Protein AF-A0A662PBU7-F1 (afdb_monomer_lite)

Secondary structure (DSSP, 8-state):
-GGGSTTEEEEEE-SSS-SEEEEE--SSHHHHHHIIIIIITTSTT---------S--S---S----

Structure (mmCIF, N/CA/C/O backbone):
data_AF-A0A662PBU7-F1
#
_entry.id   AF-A0A662PBU7-F1
#
loop_
_atom_site.group_PDB
_atom_site.id
_atom_site.type_symbol
_atom_site.label_atom_id
_atom_site.label_alt_id
_atom_site.label_comp_id
_atom_site.label_asym_id
_atom_site.label_entity_id
_atom_site.label_seq_id
_atom_site.pdbx_PDB_ins_code
_atom_site.Cartn_x
_atom_site.Cartn_y
_atom_site.Cartn_z
_atom_site.occupancy
_atom_site.B_iso_or_equiv
_atom_site.auth_seq_id
_atom_site.auth_comp_id
_atom_site.auth_asym_id
_atom_site.auth_atom_id
_atom_site.pdbx_PDB_model_num
ATOM 1 N N . GLU A 1 1 ? -11.831 4.871 1.458 1.00 78.69 1 GLU A N 1
ATOM 2 C CA . GLU A 1 1 ? -10.803 5.838 1.918 1.00 78.69 1 GLU A CA 1
ATOM 3 C C . GLU A 1 1 ? -9.384 5.517 1.441 1.00 78.69 1 GLU A C 1
ATOM 5 O O . GLU A 1 1 ? -8.752 6.409 0.891 1.00 78.69 1 GLU A O 1
ATOM 10 N N . ILE A 1 2 ? -8.897 4.274 1.552 1.00 86.88 2 ILE A N 1
ATOM 11 C CA . ILE A 1 2 ? -7.515 3.897 1.175 1.00 86.88 2 ILE A CA 1
ATOM 12 C C . ILE A 1 2 ? -7.143 4.290 -0.267 1.00 86.88 2 ILE A C 1
ATOM 14 O O . ILE A 1 2 ? -6.077 4.862 -0.484 1.00 86.88 2 ILE A O 1
ATOM 18 N N . CYS A 1 3 ? -8.039 4.085 -1.239 1.00 87.19 3 CYS A N 1
ATOM 19 C CA . CYS A 1 3 ? -7.784 4.405 -2.652 1.00 87.19 3 CYS A CA 1
ATOM 20 C C . CYS A 1 3 ? -7.541 5.902 -2.932 1.00 87.19 3 CYS A C 1
ATOM 22 O O . CYS A 1 3 ? -7.086 6.254 -4.014 1.00 87.19 3 CYS A O 1
ATOM 24 N N . LYS A 1 4 ? -7.854 6.799 -1.985 1.00 89.12 4 LYS A N 1
ATOM 25 C CA . LYS A 1 4 ? -7.605 8.246 -2.118 1.00 89.12 4 LYS A CA 1
ATOM 26 C C . LYS A 1 4 ? -6.185 8.638 -1.692 1.00 89.12 4 LYS A C 1
ATOM 28 O O . LYS A 1 4 ? -5.772 9.781 -1.886 1.00 89.12 4 LYS A O 1
ATOM 33 N N . ILE A 1 5 ? -5.432 7.726 -1.076 1.00 92.25 5 ILE A N 1
ATOM 34 C CA . ILE A 1 5 ? -4.078 8.003 -0.604 1.00 92.25 5 ILE A CA 1
ATOM 35 C C . ILE A 1 5 ? -3.135 8.040 -1.809 1.00 92.25 5 ILE A C 1
ATOM 37 O O . ILE A 1 5 ? -2.891 7.026 -2.446 1.00 92.25 5 ILE A O 1
ATOM 41 N N . LYS A 1 6 ? -2.538 9.206 -2.079 1.00 90.31 6 LYS A N 1
ATOM 42 C CA . LYS A 1 6 ? -1.677 9.473 -3.251 1.00 90.31 6 LYS A CA 1
ATOM 43 C C . LYS A 1 6 ? -0.596 8.418 -3.542 1.00 90.31 6 LYS A C 1
ATOM 45 O O . LYS A 1 6 ? -0.228 8.223 -4.694 1.00 90.31 6 LYS A O 1
ATOM 50 N N . ASN A 1 7 ? -0.034 7.801 -2.507 1.00 91.38 7 ASN A N 1
A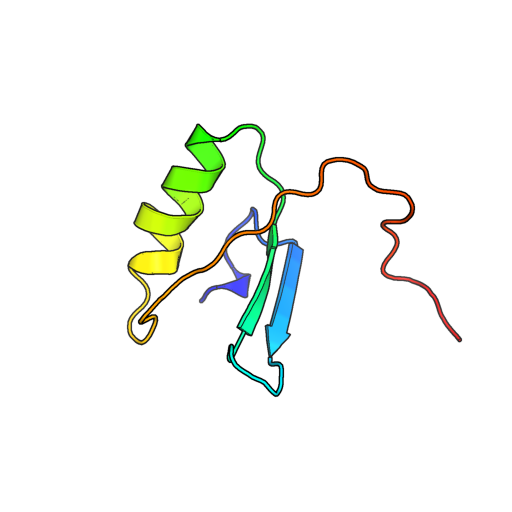TOM 51 C CA . ASN A 1 7 ? 1.061 6.836 -2.631 1.00 91.38 7 ASN A CA 1
ATOM 52 C C . ASN A 1 7 ? 0.585 5.404 -2.918 1.00 91.38 7 ASN A C 1
ATOM 54 O O . ASN A 1 7 ? 1.422 4.539 -3.166 1.00 91.38 7 ASN A O 1
ATOM 58 N N . VAL A 1 8 ? -0.725 5.160 -2.870 1.00 95.25 8 VAL A N 1
ATOM 59 C CA . VAL A 1 8 ? -1.353 3.878 -3.187 1.00 95.25 8 VAL A CA 1
ATOM 60 C C . VAL A 1 8 ? -1.636 3.848 -4.684 1.00 95.25 8 VAL A C 1
ATOM 62 O O . VAL A 1 8 ? -2.354 4.696 -5.206 1.00 95.25 8 VAL A O 1
ATOM 65 N N . LEU A 1 9 ? -1.026 2.890 -5.374 1.00 93.88 9 LEU A N 1
ATOM 66 C CA . LEU A 1 9 ? -1.175 2.699 -6.815 1.00 93.88 9 LEU A CA 1
ATOM 67 C C . LEU A 1 9 ? -2.289 1.713 -7.135 1.00 93.88 9 LEU A C 1
ATOM 69 O O . LEU A 1 9 ? -3.001 1.881 -8.119 1.00 93.88 9 LEU A O 1
ATOM 73 N N . GLU A 1 10 ? -2.409 0.677 -6.310 1.00 93.88 10 GLU A N 1
ATOM 74 C CA . GLU A 1 10 ? -3.376 -0.394 -6.494 1.00 93.88 10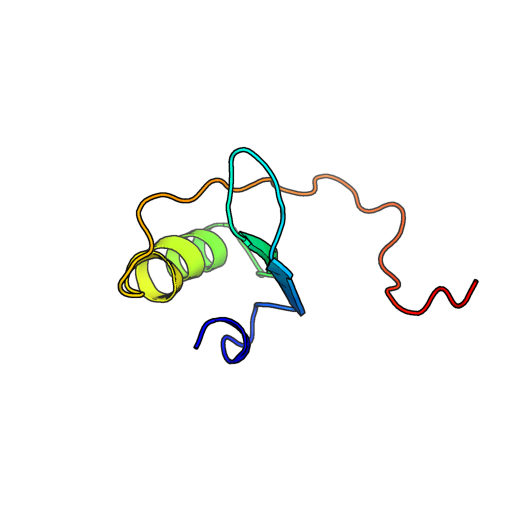 GLU A CA 1
ATOM 75 C C . GLU A 1 10 ? -3.900 -0.851 -5.132 1.00 93.88 10 GLU A C 1
ATOM 77 O O . GLU A 1 10 ? -3.161 -0.865 -4.140 1.00 93.88 10 GLU A O 1
ATOM 82 N N . VAL A 1 11 ? -5.177 -1.225 -5.112 1.00 95.00 11 VAL A N 1
ATOM 83 C CA . VAL A 1 11 ? -5.881 -1.777 -3.955 1.00 95.00 11 VAL A CA 1
ATOM 84 C C . VAL A 1 11 ? -6.642 -2.992 -4.438 1.00 95.00 11 VAL A C 1
ATOM 86 O O . VAL A 1 11 ? -7.448 -2.878 -5.359 1.00 95.00 11 VAL A O 1
ATOM 89 N N . HIS A 1 12 ? -6.386 -4.129 -3.807 1.00 94.00 12 HIS A N 1
ATOM 90 C CA . HIS A 1 12 ? -7.026 -5.391 -4.145 1.00 94.00 12 HIS A CA 1
ATOM 91 C C . HIS A 1 12 ? -7.577 -6.021 -2.877 1.00 94.00 12 HIS A C 1
ATOM 93 O O . HIS A 1 12 ? -6.858 -6.139 -1.886 1.00 94.00 12 HIS A O 1
ATOM 99 N N . GLU A 1 13 ? -8.834 -6.438 -2.914 1.00 94.75 13 GLU A N 1
ATOM 100 C CA . GLU A 1 13 ? -9.357 -7.390 -1.938 1.00 94.75 13 GLU A CA 1
ATOM 101 C C . GLU A 1 13 ? -8.877 -8.780 -2.344 1.00 94.75 13 GLU A C 1
ATOM 103 O O . GLU A 1 13 ? -8.909 -9.138 -3.525 1.00 94.75 13 GLU A O 1
ATOM 108 N N . ILE A 1 14 ? -8.385 -9.548 -1.381 1.00 95.75 14 ILE A N 1
ATOM 109 C CA . ILE A 1 14 ? -7.823 -10.870 -1.638 1.00 95.75 14 ILE A CA 1
ATOM 110 C C . ILE A 1 14 ? -8.444 -11.892 -0.692 1.00 95.75 14 ILE A C 1
ATOM 112 O O . ILE A 1 14 ? -8.846 -11.579 0.423 1.00 95.75 14 ILE A O 1
ATOM 116 N N . SER A 1 15 ? -8.522 -13.140 -1.143 1.00 94.25 15 SER A N 1
ATOM 117 C CA . SER A 1 15 ? -8.829 -14.270 -0.271 1.00 94.25 15 SER A CA 1
ATOM 118 C C . SER A 1 15 ? -7.532 -14.827 0.309 1.00 94.25 15 SER A C 1
ATOM 120 O O . SER A 1 15 ? -6.620 -15.148 -0.457 1.00 94.25 15 SER A O 1
ATOM 122 N N . GLY A 1 16 ? -7.451 -15.007 1.625 1.00 90.31 16 GLY A N 1
ATOM 123 C CA . GLY A 1 16 ? -6.280 -15.600 2.268 1.00 90.31 16 GLY A CA 1
ATOM 124 C C . GLY A 1 16 ? -6.146 -15.192 3.729 1.00 90.31 16 GLY A C 1
ATOM 125 O O . GLY A 1 16 ? -7.139 -14.941 4.400 1.00 90.31 16 GLY A O 1
ATOM 126 N N . GLU A 1 17 ? -4.905 -15.148 4.210 1.00 92.81 17 GLU A N 1
ATOM 127 C CA . GLU A 1 17 ? -4.564 -14.704 5.570 1.00 92.81 17 GLU A CA 1
ATOM 128 C C . GLU A 1 17 ? -4.829 -13.206 5.789 1.00 92.81 17 GLU A C 1
ATOM 130 O O . GLU A 1 17 ? -5.168 -12.789 6.893 1.00 92.81 17 GLU A O 1
ATOM 135 N N . TRP A 1 18 ? -4.703 -12.412 4.726 1.00 95.44 18 TRP A N 1
ATOM 136 C CA . TRP A 1 18 ? -4.926 -10.970 4.727 1.00 95.44 18 TRP A CA 1
ATOM 137 C C . TRP A 1 18 ? -6.146 -10.637 3.875 1.00 95.44 18 TRP A C 1
ATOM 139 O O . TRP A 1 18 ? -6.385 -11.305 2.873 1.00 95.44 18 TRP A O 1
ATOM 149 N N . ASP A 1 19 ? -6.875 -9.581 4.239 1.00 94.25 19 ASP A N 1
ATOM 150 C CA . ASP A 1 19 ? -8.087 -9.160 3.521 1.00 94.25 19 ASP A CA 1
ATOM 151 C C . ASP A 1 19 ? -7.782 -8.242 2.323 1.00 94.25 19 ASP A C 1
ATOM 153 O O . ASP A 1 19 ? -8.515 -8.210 1.333 1.00 94.25 19 ASP A O 1
ATOM 157 N N . ILE A 1 20 ? -6.702 -7.454 2.413 1.00 94.25 20 ILE A N 1
ATOM 158 C CA . ILE A 1 20 ? -6.379 -6.390 1.455 1.00 94.25 20 ILE A CA 1
ATOM 159 C C . ILE A 1 20 ? -4.893 -6.430 1.102 1.00 94.25 20 ILE A C 1
ATOM 161 O O . ILE A 1 20 ? -4.032 -6.430 1.981 1.00 94.25 20 ILE A O 1
ATOM 165 N N . LEU A 1 21 ? -4.594 -6.365 -0.196 1.00 95.50 21 LEU A N 1
ATOM 166 C CA . LEU A 1 21 ? -3.253 -6.148 -0.726 1.00 95.50 21 LEU A CA 1
ATOM 167 C C . LEU A 1 21 ? -3.136 -4.742 -1.316 1.00 95.50 21 LEU A C 1
ATOM 169 O O . LEU A 1 21 ? -3.905 -4.340 -2.193 1.00 95.50 21 LEU A O 1
ATOM 173 N N . LEU A 1 22 ? -2.125 -4.006 -0.858 1.00 95.69 22 LEU A N 1
ATOM 174 C CA . LEU A 1 22 ? -1.828 -2.655 -1.318 1.00 95.69 22 LEU A CA 1
ATOM 175 C C . LEU A 1 22 ? -0.495 -2.630 -2.056 1.00 95.69 22 LEU A C 1
ATOM 177 O O . LEU A 1 22 ? 0.522 -3.092 -1.539 1.00 95.69 22 LEU A O 1
ATOM 181 N N . LYS A 1 23 ? -0.475 -2.007 -3.235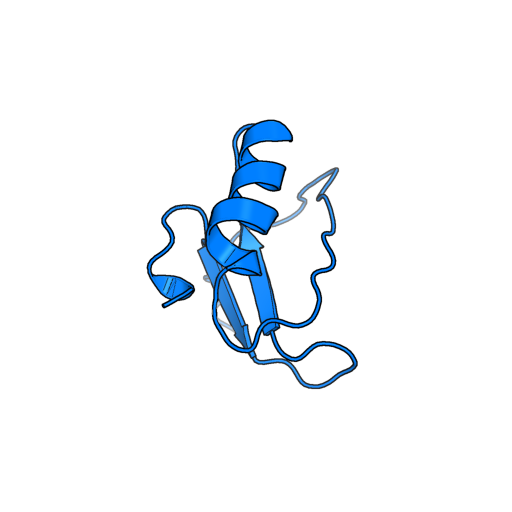 1.00 95.94 23 LYS A N 1
ATOM 182 C CA . LYS A 1 23 ? 0.773 -1.650 -3.913 1.00 95.94 23 LYS A CA 1
ATOM 183 C C . LYS A 1 23 ? 1.025 -0.165 -3.744 1.00 95.94 23 LYS A C 1
ATOM 185 O O . LYS A 1 23 ? 0.227 0.662 -4.185 1.00 95.94 23 LYS A O 1
ATOM 190 N N . VAL A 1 24 ? 2.155 0.176 -3.137 1.00 96.12 24 VAL A N 1
ATOM 191 C CA . VAL A 1 24 ? 2.506 1.561 -2.814 1.00 96.12 24 VAL A CA 1
ATOM 192 C C . VAL A 1 24 ? 3.861 1.942 -3.402 1.00 96.12 24 VAL A C 1
ATOM 194 O O . VAL A 1 24 ? 4.740 1.097 -3.562 1.00 96.12 24 VAL A O 1
ATOM 197 N N . LYS A 1 25 ? 4.047 3.227 -3.719 1.00 95.62 25 LYS A N 1
ATOM 198 C CA . LYS A 1 25 ? 5.366 3.803 -4.028 1.00 95.62 25 LYS A CA 1
ATOM 199 C C . LYS A 1 25 ? 5.645 4.981 -3.105 1.00 95.62 25 LYS A C 1
ATOM 201 O O . LYS A 1 25 ? 4.868 5.933 -3.009 1.00 95.62 25 LYS A O 1
ATOM 206 N N . VAL A 1 26 ? 6.787 4.915 -2.437 1.00 96.38 26 VAL A N 1
ATOM 207 C CA . VAL A 1 26 ? 7.272 5.902 -1.468 1.00 96.38 26 VAL A CA 1
ATOM 208 C C . VAL A 1 26 ? 8.742 6.181 -1.744 1.00 96.38 26 VAL A C 1
ATOM 210 O O . VAL A 1 26 ? 9.438 5.337 -2.308 1.00 96.38 26 VAL A O 1
ATOM 213 N N . LYS A 1 27 ? 9.225 7.373 -1.388 1.00 96.00 27 LYS A N 1
ATOM 214 C CA . LYS A 1 27 ? 10.605 7.769 -1.708 1.00 96.00 27 LYS A CA 1
ATOM 215 C C . LYS A 1 27 ? 11.647 7.121 -0.801 1.00 96.00 27 LYS A C 1
ATOM 217 O O . LYS A 1 27 ? 12.807 7.028 -1.186 1.00 96.00 27 LYS A O 1
ATOM 222 N N . ASN A 1 28 ? 11.267 6.762 0.423 1.00 96.00 28 ASN A N 1
ATOM 223 C CA . ASN A 1 28 ? 12.168 6.239 1.447 1.00 96.00 28 ASN A CA 1
ATOM 224 C C . ASN A 1 28 ? 11.380 5.557 2.581 1.00 96.00 28 ASN A C 1
ATOM 226 O O . ASN A 1 28 ? 10.155 5.656 2.658 1.00 96.00 28 ASN A O 1
ATOM 230 N N . ASN A 1 29 ? 12.106 4.915 3.498 1.00 94.62 29 ASN A N 1
ATOM 231 C CA . ASN A 1 29 ? 11.523 4.192 4.632 1.00 94.62 29 ASN A CA 1
ATOM 232 C C . ASN A 1 29 ? 10.758 5.092 5.612 1.00 94.62 29 ASN A C 1
ATOM 234 O O . ASN A 1 29 ? 9.841 4.621 6.277 1.00 94.62 29 ASN A O 1
ATOM 238 N N . ARG A 1 30 ? 11.102 6.383 5.709 1.00 96.69 30 ARG A N 1
ATOM 239 C CA . ARG A 1 30 ? 10.356 7.317 6.561 1.00 96.69 30 ARG A CA 1
ATOM 240 C C . ARG A 1 30 ? 8.960 7.559 5.996 1.00 96.69 30 ARG A C 1
ATOM 242 O O . ARG A 1 30 ? 7.990 7.451 6.731 1.00 96.69 30 ARG A O 1
ATOM 249 N N . GLU A 1 31 ? 8.856 7.807 4.691 1.00 96.81 31 GLU A N 1
ATOM 250 C CA . GLU A 1 31 ? 7.557 7.928 4.024 1.00 96.81 31 GLU A CA 1
ATOM 251 C C . GLU A 1 31 ? 6.741 6.633 4.104 1.00 96.81 31 GLU A C 1
ATOM 253 O O . GLU A 1 31 ? 5.521 6.710 4.232 1.00 96.81 31 GLU A O 1
ATOM 258 N N . LEU A 1 32 ? 7.392 5.461 4.059 1.00 96.38 32 LEU A N 1
ATOM 259 C CA . LEU A 1 32 ? 6.713 4.180 4.274 1.00 96.38 32 LEU A CA 1
ATOM 260 C C . LEU A 1 32 ? 6.112 4.097 5.679 1.00 96.38 32 LEU A C 1
ATOM 262 O O . LEU A 1 32 ? 4.916 3.869 5.819 1.00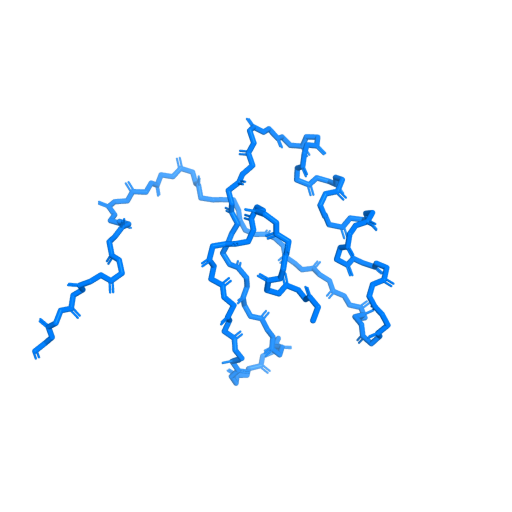 96.38 32 LEU A O 1
ATOM 266 N N . ARG A 1 33 ? 6.925 4.355 6.707 1.00 95.81 33 ARG A N 1
ATOM 267 C CA . ARG A 1 33 ? 6.484 4.340 8.105 1.00 95.81 33 ARG A CA 1
ATOM 268 C C . ARG A 1 33 ? 5.334 5.317 8.344 1.00 95.81 33 ARG A C 1
ATOM 270 O O . ARG A 1 33 ? 4.365 4.980 9.014 1.00 95.81 33 ARG A O 1
ATOM 277 N N . ASP A 1 34 ? 5.437 6.531 7.809 1.00 95.81 34 ASP A N 1
ATOM 278 C CA . ASP A 1 34 ? 4.392 7.547 7.954 1.00 95.81 34 ASP A CA 1
ATOM 279 C C . ASP A 1 34 ? 3.109 7.123 7.213 1.00 95.81 34 ASP A C 1
ATOM 281 O O . ASP A 1 34 ? 2.002 7.347 7.698 1.00 95.81 34 ASP A O 1
ATOM 285 N N . LEU A 1 35 ? 3.227 6.465 6.055 1.00 95.56 35 LEU A N 1
ATOM 286 C CA . LEU A 1 35 ? 2.087 5.886 5.344 1.00 95.56 35 LEU A CA 1
ATOM 287 C C . LEU A 1 35 ? 1.414 4.771 6.162 1.00 95.56 35 LEU A C 1
ATOM 289 O O . LEU A 1 35 ? 0.191 4.771 6.287 1.00 95.56 35 LEU A O 1
ATOM 293 N N . GLU A 1 36 ? 2.193 3.860 6.737 1.00 95.00 36 GLU A N 1
ATOM 294 C CA . GLU A 1 36 ? 1.698 2.735 7.534 1.00 95.00 36 GLU A CA 1
ATOM 295 C C . GLU A 1 36 ? 1.035 3.196 8.830 1.00 95.00 36 GLU A C 1
ATOM 297 O O . GLU A 1 36 ? -0.089 2.801 9.108 1.00 95.00 36 GLU A O 1
ATOM 302 N N . ILE A 1 37 ? 1.691 4.061 9.605 1.00 94.56 37 ILE A N 1
ATOM 303 C CA . ILE A 1 37 ? 1.231 4.430 10.949 1.00 94.56 37 ILE A CA 1
ATOM 304 C C . ILE A 1 37 ? 0.235 5.587 10.898 1.00 94.56 37 ILE A C 1
ATOM 306 O O . ILE A 1 37 ? -0.819 5.533 11.526 1.00 94.56 37 ILE A O 1
ATOM 310 N N . GLU A 1 38 ? 0.551 6.654 10.160 1.00 94.19 38 GLU A N 1
ATOM 311 C CA . GLU A 1 38 ? -0.219 7.899 10.235 1.00 94.19 38 GLU A CA 1
ATOM 312 C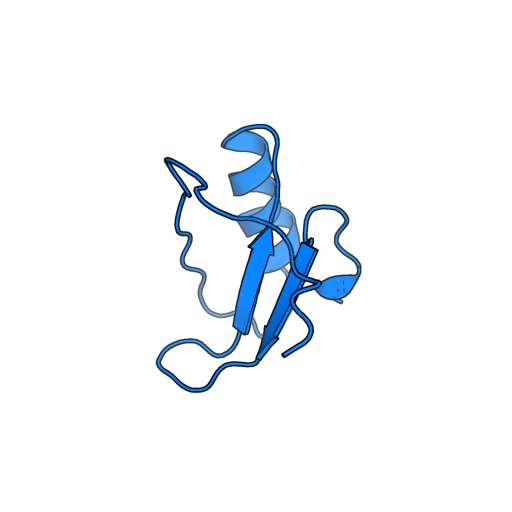 C . GLU A 1 38 ? -1.415 7.922 9.288 1.00 94.19 38 GLU A C 1
ATOM 314 O O . GLU A 1 38 ? -2.356 8.682 9.524 1.00 94.19 38 GLU A O 1
ATOM 319 N N . LYS A 1 39 ? -1.390 7.116 8.219 1.00 93.38 39 LYS A N 1
ATOM 320 C CA . LYS A 1 39 ? -2.480 7.065 7.237 1.00 93.38 39 LYS A CA 1
ATOM 321 C C . LYS A 1 39 ? -3.257 5.766 7.316 1.00 93.38 39 LYS A C 1
ATOM 323 O O . LYS A 1 39 ? -4.449 5.818 7.579 1.00 93.38 39 LYS A O 1
ATOM 328 N N . ILE A 1 40 ? -2.608 4.628 7.074 1.00 93.88 40 ILE A N 1
ATOM 329 C CA . ILE A 1 40 ? -3.296 3.339 6.960 1.00 93.88 40 ILE A CA 1
ATOM 330 C C . ILE A 1 40 ? -3.729 2.851 8.347 1.00 93.88 40 ILE A C 1
ATOM 332 O O . ILE A 1 40 ? -4.914 2.647 8.572 1.00 93.88 40 ILE A O 1
ATOM 336 N N . GLY A 1 41 ? -2.820 2.773 9.316 1.00 92.75 41 GLY A N 1
ATOM 337 C CA . GLY A 1 41 ? -3.085 2.251 10.661 1.00 92.75 41 GLY A CA 1
ATOM 338 C C . GLY A 1 41 ? -4.105 3.048 11.482 1.00 92.75 41 GLY A C 1
ATOM 339 O O . GLY A 1 41 ? -4.631 2.537 12.464 1.00 92.75 41 GLY A O 1
ATOM 340 N N . LYS A 1 42 ? -4.435 4.282 11.078 1.00 92.75 42 LYS A N 1
ATOM 341 C CA . LYS A 1 42 ? -5.511 5.081 11.695 1.00 92.75 42 LYS A CA 1
ATOM 342 C C . LYS A 1 42 ? -6.893 4.817 11.102 1.00 92.75 42 LYS A C 1
ATOM 344 O O . LYS A 1 42 ? -7.880 5.361 11.597 1.00 92.75 42 LYS A O 1
ATOM 349 N N . ILE A 1 43 ? -6.988 4.031 10.033 1.00 92.56 43 ILE A N 1
ATOM 350 C CA . ILE A 1 43 ? -8.267 3.697 9.412 1.00 92.56 43 ILE A CA 1
ATOM 351 C C . ILE A 1 43 ? -8.990 2.701 10.308 1.00 92.56 43 ILE A C 1
ATOM 353 O O . ILE A 1 43 ? -8.481 1.625 10.622 1.00 92.56 43 ILE A O 1
ATOM 357 N N . GLN A 1 44 ? -10.207 3.064 10.704 1.00 93.00 44 GLN A N 1
ATOM 358 C CA . GLN A 1 44 ? -11.053 2.206 11.518 1.00 93.00 44 GLN A CA 1
ATOM 359 C C . GLN A 1 44 ? -11.255 0.846 10.836 1.00 93.00 44 GLN A C 1
ATOM 361 O O . GLN A 1 44 ? -11.657 0.776 9.677 1.00 93.00 44 GLN A O 1
ATOM 366 N N . GLY A 1 45 ? -11.006 -0.229 11.586 1.00 91.44 45 GLY A N 1
ATOM 367 C CA . GLY A 1 45 ? -11.147 -1.608 11.114 1.00 91.44 45 GLY A CA 1
ATOM 368 C C . GLY A 1 45 ? -9.834 -2.264 10.690 1.00 91.44 45 GLY A C 1
ATOM 369 O O . GLY A 1 45 ? -9.789 -3.490 10.632 1.00 91.44 45 GLY A O 1
ATOM 370 N N . ILE A 1 46 ? -8.759 -1.495 10.482 1.00 92.75 46 ILE A N 1
ATOM 371 C CA . ILE A 1 46 ? -7.425 -2.069 10.281 1.00 92.75 46 ILE A CA 1
ATOM 372 C C . ILE A 1 46 ? -6.897 -2.573 11.622 1.00 92.75 46 ILE A C 1
ATOM 374 O O . ILE A 1 46 ? -6.782 -1.814 12.582 1.00 92.75 46 ILE A O 1
ATOM 378 N N . LYS A 1 47 ? -6.622 -3.877 11.684 1.00 93.12 47 LYS A N 1
ATOM 379 C CA . LYS A 1 47 ? -6.129 -4.554 12.892 1.00 93.12 47 LYS A CA 1
ATOM 380 C C . LYS A 1 47 ? -4.627 -4.777 12.863 1.00 93.12 47 LYS A C 1
ATOM 382 O O . LYS A 1 47 ? -3.993 -4.692 13.907 1.00 93.12 47 LYS A O 1
ATOM 387 N N . ASP A 1 48 ? -4.092 -5.072 11.685 1.00 94.38 48 ASP A N 1
ATOM 388 C CA . ASP A 1 48 ? -2.683 -5.383 11.504 1.00 94.38 48 ASP A CA 1
ATOM 389 C C . ASP A 1 48 ? -2.238 -5.044 10.075 1.00 94.38 48 ASP A C 1
ATOM 391 O O . ASP A 1 48 ? -3.071 -4.897 9.173 1.00 94.38 48 ASP A O 1
ATOM 395 N N . LEU A 1 49 ? -0.931 -4.874 9.887 1.00 94.06 49 LEU A N 1
ATOM 396 C CA . LEU A 1 49 ? -0.295 -4.513 8.624 1.00 94.06 49 LEU A CA 1
ATOM 397 C C . LEU A 1 49 ? 1.028 -5.264 8.475 1.00 94.06 49 LEU A C 1
ATOM 399 O O . LEU A 1 49 ? 1.887 -5.215 9.351 1.00 94.06 49 LEU A O 1
ATOM 403 N N . ALA A 1 50 ? 1.227 -5.874 7.310 1.00 95.06 50 ALA A N 1
ATOM 404 C CA . ALA A 1 50 ? 2.497 -6.465 6.918 1.00 95.06 50 ALA A CA 1
ATOM 405 C C . ALA A 1 50 ? 2.993 -5.836 5.614 1.00 95.06 50 ALA A C 1
ATOM 407 O O . ALA A 1 50 ? 2.231 -5.661 4.661 1.00 95.06 50 ALA A O 1
ATOM 408 N N . SER A 1 51 ? 4.290 -5.533 5.565 1.00 95.06 51 SER A N 1
ATOM 409 C CA . SER A 1 51 ? 4.914 -4.858 4.428 1.00 95.06 51 SER A CA 1
ATOM 410 C C . SER A 1 51 ? 6.022 -5.693 3.815 1.00 95.06 51 SER A C 1
ATOM 412 O O . SER A 1 51 ? 6.881 -6.241 4.504 1.00 95.06 51 SER A O 1
ATOM 414 N N . MET A 1 52 ? 6.026 -5.743 2.485 1.00 95.56 52 MET A N 1
ATOM 415 C CA . MET A 1 52 ? 7.056 -6.400 1.689 1.00 95.56 52 MET A CA 1
ATOM 416 C C . MET A 1 52 ? 7.759 -5.357 0.824 1.00 95.56 52 MET A C 1
ATOM 418 O O . MET A 1 52 ? 7.117 -4.641 0.054 1.00 95.56 52 MET A O 1
ATOM 422 N N . ILE A 1 53 ? 9.086 -5.279 0.926 1.00 96.12 53 ILE A N 1
ATOM 423 C CA . ILE A 1 53 ? 9.881 -4.330 0.142 1.00 96.12 53 ILE A CA 1
ATOM 424 C C . ILE A 1 53 ? 10.379 -5.007 -1.131 1.00 96.12 53 ILE A C 1
ATOM 426 O O . ILE A 1 53 ? 11.164 -5.955 -1.085 1.00 96.12 53 ILE A O 1
ATOM 430 N N . ALA A 1 54 ? 9.961 -4.490 -2.286 1.00 96.19 54 ALA A N 1
ATOM 431 C CA . ALA A 1 54 ? 10.503 -4.916 -3.570 1.00 96.19 54 ALA A CA 1
ATOM 432 C C . ALA A 1 54 ? 11.968 -4.461 -3.705 1.00 96.19 54 ALA A C 1
ATOM 434 O O . ALA A 1 54 ? 12.246 -3.288 -3.939 1.00 96.19 54 ALA A O 1
ATOM 435 N N . VAL A 1 55 ? 12.911 -5.399 -3.581 1.00 96.31 55 VAL A N 1
ATOM 436 C CA . VAL A 1 55 ? 14.354 -5.137 -3.774 1.00 96.31 55 VAL A CA 1
ATOM 437 C C . VAL A 1 55 ? 14.689 -4.917 -5.252 1.00 96.31 55 VAL A C 1
ATOM 439 O O . VAL A 1 55 ? 15.566 -4.127 -5.595 1.00 96.31 55 VAL A O 1
ATOM 442 N N . LYS A 1 56 ? 13.979 -5.611 -6.147 1.00 96.38 56 LYS A N 1
ATOM 443 C CA . LYS A 1 56 ? 14.118 -5.485 -7.598 1.00 96.38 56 LYS A CA 1
ATOM 444 C C . LYS A 1 56 ? 12.765 -5.694 -8.264 1.00 96.38 56 LYS A C 1
ATOM 446 O O . LYS A 1 56 ? 12.053 -6.638 -7.937 1.00 96.38 56 LYS A O 1
ATOM 451 N N . THR A 1 57 ? 12.463 -4.865 -9.256 1.00 95.00 57 THR A N 1
ATOM 452 C CA . THR A 1 57 ? 11.253 -4.980 -10.073 1.00 95.00 57 THR A CA 1
ATOM 453 C C . THR A 1 57 ? 11.631 -5.442 -11.472 1.00 95.00 57 THR A C 1
ATOM 455 O O . THR A 1 57 ? 12.363 -4.750 -12.174 1.00 95.00 57 THR A O 1
ATOM 458 N N . ILE A 1 58 ? 11.160 -6.625 -11.872 1.00 96.19 58 ILE A N 1
ATOM 459 C CA . ILE A 1 58 ? 11.391 -7.164 -13.224 1.00 96.19 58 ILE A CA 1
ATOM 460 C C . ILE A 1 58 ? 10.340 -6.644 -14.211 1.00 96.19 58 ILE A C 1
ATOM 462 O O . ILE A 1 58 ? 10.657 -6.369 -15.365 1.00 96.19 58 ILE A O 1
ATOM 466 N N . LYS A 1 59 ? 9.093 -6.485 -13.753 1.00 92.31 59 LYS A N 1
ATOM 467 C CA . LYS A 1 59 ? 7.963 -5.999 -14.546 1.00 92.31 59 LYS A CA 1
ATOM 468 C C . LYS A 1 59 ? 7.016 -5.190 -13.666 1.00 92.31 59 LYS A C 1
ATOM 470 O O . LYS A 1 59 ? 6.736 -5.594 -12.542 1.00 92.31 59 LYS A O 1
ATOM 475 N N . ASP A 1 60 ? 6.531 -4.071 -14.196 1.00 90.44 60 ASP A N 1
ATOM 476 C CA . ASP A 1 60 ? 5.581 -3.169 -13.535 1.00 90.44 60 ASP A CA 1
ATOM 477 C C . ASP A 1 60 ? 4.714 -2.464 -14.591 1.00 90.44 60 ASP A C 1
ATOM 479 O O . ASP A 1 60 ? 4.796 -1.253 -14.770 1.00 90.44 60 ASP A O 1
ATOM 483 N N . ASP A 1 61 ? 3.945 -3.244 -15.361 1.00 87.69 61 ASP A N 1
ATOM 484 C CA . ASP A 1 61 ? 2.931 -2.714 -16.284 1.00 87.69 61 ASP A CA 1
ATOM 485 C C . ASP A 1 61 ? 1.589 -3.416 -16.022 1.00 87.69 61 ASP A C 1
ATOM 487 O O . ASP A 1 61 ? 1.502 -4.633 -16.225 1.00 87.69 61 ASP A O 1
ATOM 491 N N . PRO A 1 62 ? 0.555 -2.685 -15.568 1.00 81.06 62 PRO A N 1
ATOM 492 C CA . PRO A 1 62 ? -0.766 -3.251 -15.318 1.00 81.06 62 PRO A CA 1
ATOM 493 C C . PRO A 1 62 ? -1.573 -3.514 -16.603 1.00 81.06 62 PRO A C 1
ATOM 495 O O . PRO A 1 62 ? -2.610 -4.164 -16.544 1.00 81.06 62 PRO A O 1
ATOM 498 N N . ARG A 1 63 ? -1.134 -3.032 -17.774 1.00 82.62 63 ARG A N 1
ATOM 499 C CA . ARG A 1 63 ? -1.897 -3.079 -19.038 1.00 82.62 63 ARG A CA 1
ATOM 500 C C . ARG A 1 63 ? -1.606 -4.321 -19.882 1.00 82.62 63 ARG A C 1
ATOM 502 O O . ARG A 1 63 ? -1.531 -4.234 -21.107 1.00 82.62 63 ARG A O 1
ATOM 509 N N . ILE A 1 64 ? -1.430 -5.482 -19.259 1.00 68.81 64 ILE A N 1
ATOM 510 C CA . ILE A 1 64 ? -1.364 -6.729 -20.028 1.00 68.81 64 ILE A CA 1
ATOM 511 C C . ILE A 1 64 ? -2.795 -7.121 -20.381 1.00 68.81 64 ILE A C 1
ATOM 513 O O . ILE A 1 64 ? -3.538 -7.611 -19.536 1.00 68.81 64 ILE A O 1
ATOM 517 N N . VAL A 1 65 ? -3.169 -6.883 -21.632 1.00 59.09 65 VAL A N 1
ATOM 518 C CA . VAL A 1 65 ? -4.390 -7.434 -22.216 1.00 59.09 65 VAL A CA 1
ATOM 519 C C . VAL A 1 65 ? -4.041 -8.843 -22.694 1.00 59.09 65 VAL A C 1
ATOM 521 O O . VAL A 1 65 ? -3.077 -9.001 -23.445 1.00 59.09 65 VAL A O 1
ATOM 524 N N . ILE A 1 66 ? -4.748 -9.847 -22.174 1.00 53.47 66 ILE A N 1
ATOM 525 C CA . ILE A 1 66 ? -4.627 -11.253 -22.592 1.00 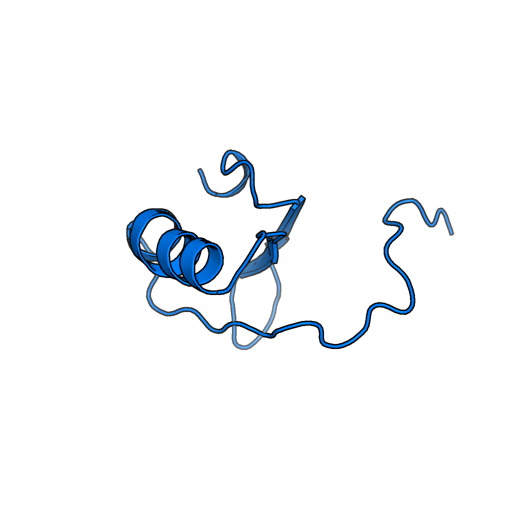53.47 66 ILE A CA 1
ATOM 526 C C . ILE A 1 66 ? -5.501 -11.469 -23.824 1.00 53.47 66 ILE A C 1
ATOM 528 O O . ILE A 1 66 ? -6.637 -10.943 -23.816 1.00 53.47 66 ILE A O 1
#

Radius of gyration: 12.91 Å; chains: 1; bounding box: 26×25×36 Å

pLDDT: mean 91.87, std 7.84, range [53.47, 96.81]

Sequence (66 aa):
EICKIKNVLEVHEISGEWDILLKVKVKNNRELRDLEIEKIGKIQGIKDLASMIAVKTIKDDPRIVI

Foldseek 3Di:
DVVPPPQWPDWDQDPDPDGIDTDGDDPDVVRVVCCVVVPVVPDPPDDDDDDDDDPDDPDDDPPDDD